Protein AF-A0A1D6FNX3-F1 (afdb_monomer)

InterPro domains:
  IPR011074 CRAL/TRIO, N-terminal domain [PF03765] (58-119)
  IPR036273 CRAL/TRIO, N-terminal domain superfamily [SSF46938] (49-138)
  IPR044834 Patellin [PTHR45932] (31-156)

pLDDT: mean 76.5, std 18.4, range [40.22, 98.5]

Structure (mmCIF, N/CA/C/O backbone):
data_AF-A0A1D6FNX3-F1
#
_entry.id   AF-A0A1D6FNX3-F1
#
loop_
_atom_site.group_PDB
_atom_site.id
_atom_site.type_symbol
_atom_site.label_atom_id
_atom_site.label_alt_id
_atom_site.label_comp_id
_atom_site.label_asym_id
_atom_site.label_entity_id
_atom_site.label_seq_id
_atom_site.pdbx_PDB_ins_code
_atom_site.Cartn_x
_atom_site.Cartn_y
_atom_site.Cartn_z
_atom_site.occupancy
_atom_site.B_iso_or_equiv
_atom_site.auth_seq_id
_atom_site.auth_comp_id
_atom_site.auth_asym_id
_atom_site.auth_atom_id
_atom_site.pdbx_PDB_model_num
ATOM 1 N N . MET A 1 1 ? -17.585 -78.421 -0.480 1.00 45.69 1 MET A N 1
ATOM 2 C CA . MET A 1 1 ? -16.634 -77.346 -0.137 1.00 45.69 1 MET A CA 1
ATOM 3 C C . MET A 1 1 ? -15.297 -78.001 0.133 1.00 45.69 1 MET A C 1
ATOM 5 O O . MET A 1 1 ? -15.184 -78.703 1.127 1.00 45.69 1 MET A O 1
ATOM 9 N N . SER A 1 2 ? -14.341 -77.848 -0.777 1.00 42.66 2 SER A N 1
ATOM 10 C CA . SER A 1 2 ? -12.977 -78.356 -0.601 1.00 42.66 2 SER A CA 1
ATOM 11 C C . SER A 1 2 ? -12.041 -77.152 -0.554 1.00 42.66 2 SER A C 1
ATOM 13 O O . SER A 1 2 ? -12.103 -76.337 -1.476 1.00 42.66 2 SER A O 1
ATOM 15 N N . PRO A 1 3 ? -11.217 -76.987 0.491 1.00 49.12 3 PRO A N 1
ATOM 16 C CA . PRO A 1 3 ? -10.200 -75.948 0.512 1.00 49.12 3 PRO A CA 1
ATOM 17 C C . PRO A 1 3 ? -8.942 -76.446 -0.211 1.00 49.12 3 PRO A C 1
ATOM 19 O O . PRO A 1 3 ? -8.358 -77.460 0.169 1.00 49.12 3 PRO A O 1
ATOM 22 N N . THR A 1 4 ? -8.520 -75.725 -1.249 1.00 42.97 4 THR A N 1
ATOM 23 C CA . THR A 1 4 ? -7.205 -75.900 -1.877 1.00 42.97 4 THR A CA 1
ATOM 24 C C . THR A 1 4 ? -6.263 -74.803 -1.392 1.00 42.97 4 THR A C 1
ATOM 26 O O . THR A 1 4 ? -6.530 -73.612 -1.530 1.00 42.97 4 THR A O 1
ATOM 29 N N . THR A 1 5 ? -5.168 -75.274 -0.804 1.00 43.53 5 THR A N 1
ATOM 30 C CA . THR A 1 5 ? -3.968 -74.590 -0.318 1.00 43.53 5 THR A CA 1
ATOM 31 C C . THR A 1 5 ? -3.211 -73.819 -1.406 1.00 43.53 5 THR A C 1
ATOM 33 O O . THR A 1 5 ? -2.936 -74.378 -2.464 1.00 43.53 5 THR A O 1
ATOM 36 N N . THR A 1 6 ? -2.751 -72.604 -1.077 1.00 54.47 6 THR A N 1
ATOM 37 C CA . THR A 1 6 ? -1.677 -71.867 -1.780 1.00 54.47 6 THR A CA 1
ATOM 38 C C . THR A 1 6 ? -0.693 -71.302 -0.730 1.00 54.47 6 THR A C 1
ATOM 40 O O . THR A 1 6 ? -1.159 -70.828 0.309 1.00 54.47 6 THR A O 1
ATOM 43 N N . PRO A 1 7 ? 0.642 -71.386 -0.934 1.00 65.25 7 PRO A N 1
ATOM 44 C CA . PRO A 1 7 ? 1.666 -71.133 0.092 1.00 65.25 7 PRO A CA 1
ATOM 45 C C . PRO A 1 7 ? 2.036 -69.638 0.254 1.00 65.25 7 PRO A C 1
ATOM 47 O O . PRO A 1 7 ? 1.671 -68.823 -0.595 1.00 65.25 7 PRO A O 1
ATOM 50 N N . PRO A 1 8 ? 2.758 -69.258 1.333 1.00 59.12 8 PRO A N 1
ATOM 51 C CA . PRO A 1 8 ? 3.058 -67.860 1.655 1.00 59.12 8 PRO A CA 1
ATOM 52 C C . PRO A 1 8 ? 4.169 -67.269 0.764 1.00 59.12 8 PRO A C 1
ATOM 54 O O . PRO A 1 8 ? 5.141 -67.966 0.465 1.00 59.12 8 PRO A O 1
ATOM 57 N N . PRO A 1 9 ? 4.105 -65.977 0.389 1.00 59.12 9 PRO A N 1
ATOM 58 C CA . PRO A 1 9 ? 5.260 -65.272 -0.153 1.00 59.12 9 PRO A CA 1
ATOM 59 C C . PRO A 1 9 ? 6.287 -64.941 0.949 1.00 59.12 9 PRO A C 1
ATOM 61 O O . PRO A 1 9 ? 5.940 -64.598 2.079 1.00 59.12 9 PRO A O 1
ATOM 64 N N . ALA A 1 10 ? 7.560 -65.088 0.580 1.00 58.00 10 ALA A N 1
ATOM 65 C CA . ALA A 1 10 ? 8.775 -64.973 1.388 1.00 58.00 10 ALA A CA 1
ATOM 66 C C . ALA A 1 10 ? 9.053 -63.529 1.909 1.00 58.00 10 ALA A C 1
ATOM 68 O O . ALA A 1 10 ? 8.340 -62.594 1.543 1.00 58.00 10 ALA A O 1
ATOM 69 N N . PRO A 1 11 ? 10.055 -63.325 2.792 1.00 50.66 11 PRO A N 1
ATOM 70 C CA . PRO A 1 11 ? 10.091 -62.225 3.753 1.00 50.66 11 PRO A CA 1
ATOM 71 C C . PRO A 1 11 ? 10.425 -60.864 3.128 1.00 50.66 11 PRO A C 1
ATOM 73 O O . PRO A 1 11 ? 11.270 -60.743 2.242 1.00 50.66 11 PRO A O 1
ATOM 76 N N . VAL A 1 12 ? 9.788 -59.824 3.669 1.00 51.34 12 VAL A N 1
ATOM 77 C CA . VAL A 1 12 ? 10.056 -58.411 3.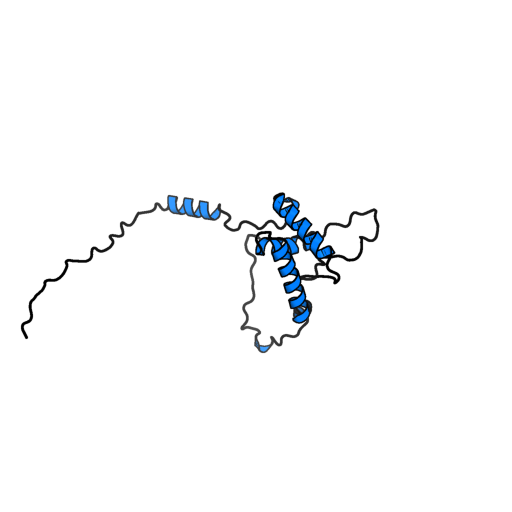384 1.00 51.34 12 VAL A CA 1
ATOM 78 C C . VAL A 1 12 ? 11.496 -58.078 3.782 1.00 51.34 12 VAL A C 1
ATOM 80 O O . VAL A 1 12 ? 11.867 -58.171 4.953 1.00 51.34 12 VAL A O 1
ATOM 83 N N . ALA A 1 13 ? 12.314 -57.679 2.809 1.00 49.19 13 ALA A N 1
ATOM 84 C CA . ALA A 1 13 ? 13.645 -57.145 3.056 1.00 49.19 13 ALA A CA 1
ATOM 85 C C . ALA A 1 13 ? 13.538 -55.814 3.822 1.00 49.19 13 ALA A C 1
ATOM 87 O O . A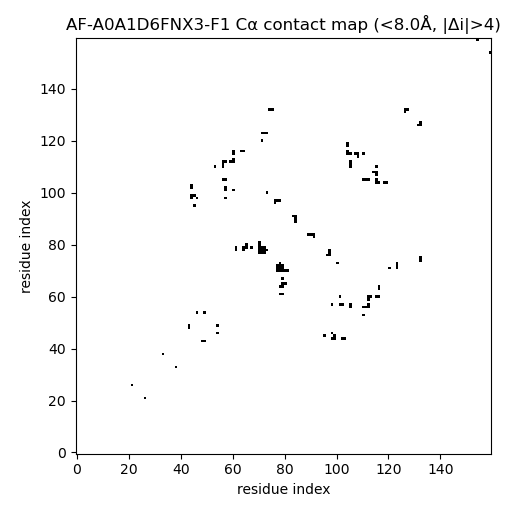LA A 1 13 ? 12.969 -54.841 3.330 1.00 49.19 13 ALA A O 1
ATOM 88 N N . ALA A 1 14 ? 14.090 -55.777 5.035 1.00 46.38 14 ALA A N 1
ATOM 89 C CA . ALA A 1 14 ? 14.255 -54.554 5.809 1.00 46.38 14 ALA A CA 1
ATOM 90 C C . ALA A 1 14 ? 15.201 -53.577 5.078 1.00 46.38 14 ALA A C 1
ATOM 92 O O . ALA A 1 14 ? 16.225 -54.015 4.542 1.00 46.38 14 ALA A O 1
ATOM 93 N N . PRO A 1 15 ? 14.935 -52.257 5.077 1.00 44.00 15 PRO A N 1
ATOM 94 C CA . PRO A 1 15 ? 15.902 -51.287 4.590 1.00 44.00 15 PRO A CA 1
ATOM 95 C C . PRO A 1 15 ? 17.096 -51.268 5.549 1.00 44.00 15 PRO A C 1
ATOM 97 O O . PRO A 1 15 ? 17.021 -50.770 6.671 1.00 44.00 15 PRO A O 1
ATOM 100 N N . THR A 1 16 ? 18.223 -51.825 5.111 1.00 40.22 16 THR A N 1
ATOM 101 C CA . THR A 1 16 ? 19.497 -51.694 5.815 1.00 40.22 16 THR A CA 1
ATOM 102 C C . THR A 1 16 ? 19.922 -50.227 5.772 1.00 40.22 16 THR A C 1
ATOM 104 O O . THR A 1 16 ? 20.456 -49.761 4.762 1.00 40.22 16 THR A O 1
ATOM 107 N N . SER A 1 17 ? 19.702 -49.478 6.853 1.00 51.91 17 SER A N 1
ATOM 108 C CA . SER A 1 17 ? 20.297 -48.153 7.008 1.00 51.91 17 SER A CA 1
ATOM 109 C C . SER A 1 17 ? 21.805 -48.323 7.208 1.00 51.91 17 SER A C 1
ATOM 111 O O . SER A 1 17 ? 22.287 -48.524 8.324 1.00 51.91 17 SER A O 1
ATOM 113 N N . LYS A 1 18 ? 22.580 -48.269 6.121 1.00 41.75 18 LYS A N 1
ATOM 114 C CA . LYS A 1 18 ? 24.030 -48.083 6.216 1.00 41.75 18 LYS A CA 1
ATOM 115 C C . LYS A 1 18 ? 24.268 -46.682 6.777 1.00 41.75 18 LYS A C 1
ATOM 117 O O . LYS A 1 18 ? 24.181 -45.693 6.056 1.00 41.75 18 LYS A O 1
ATOM 122 N N . GLY A 1 19 ? 24.520 -46.608 8.082 1.00 47.22 19 GLY A N 1
ATOM 123 C CA . GLY A 1 19 ? 24.892 -45.380 8.774 1.00 47.22 19 GLY A CA 1
ATOM 124 C C . GLY A 1 19 ? 26.192 -44.826 8.201 1.00 47.22 19 GLY A C 1
ATOM 125 O O . GLY A 1 19 ? 27.281 -45.290 8.536 1.00 47.22 19 GLY A O 1
ATOM 126 N N . ALA A 1 20 ? 26.079 -43.835 7.318 1.00 56.25 20 ALA A N 1
ATOM 127 C CA . ALA A 1 20 ? 27.210 -43.043 6.872 1.00 56.25 20 ALA A CA 1
ATOM 128 C C . ALA A 1 20 ? 27.725 -42.232 8.069 1.00 56.25 20 ALA A C 1
ATOM 130 O O . ALA A 1 20 ? 27.058 -41.309 8.541 1.00 56.25 20 ALA A O 1
ATOM 131 N N . LYS A 1 21 ? 28.911 -42.587 8.577 1.00 56.62 21 LYS A N 1
ATOM 132 C CA . LYS A 1 21 ? 29.632 -41.819 9.599 1.00 56.62 21 LYS A CA 1
ATOM 133 C C . LYS A 1 21 ? 30.117 -40.510 8.969 1.00 56.62 21 LYS A C 1
ATOM 135 O O . LYS A 1 21 ? 31.258 -40.405 8.531 1.00 56.62 21 LYS A O 1
ATOM 140 N N . ARG A 1 22 ? 29.220 -39.531 8.853 1.00 64.19 22 ARG A N 1
ATOM 141 C CA . ARG A 1 22 ? 29.553 -38.164 8.441 1.00 64.19 22 ARG A CA 1
ATOM 142 C C . ARG A 1 22 ? 30.564 -37.591 9.440 1.00 64.19 22 ARG A C 1
ATOM 144 O O . ARG A 1 22 ? 30.305 -37.575 10.640 1.00 64.19 22 ARG A O 1
ATOM 151 N N . SER A 1 23 ? 31.742 -37.207 8.948 1.00 74.81 23 SER A N 1
ATOM 152 C CA . SER A 1 23 ? 32.816 -36.643 9.774 1.00 74.81 23 SER A CA 1
ATOM 153 C C . SER A 1 23 ? 32.324 -35.370 10.458 1.00 74.81 23 SER A C 1
ATOM 155 O O . SER A 1 23 ? 31.705 -34.524 9.811 1.00 74.81 23 SER A O 1
ATOM 157 N N . LEU A 1 24 ? 32.621 -35.210 11.749 1.00 70.69 24 LEU A N 1
ATOM 158 C CA . LEU A 1 24 ? 32.267 -34.008 12.511 1.00 70.69 24 LEU A CA 1
ATOM 159 C C . LEU A 1 24 ? 32.798 -32.737 11.832 1.00 70.69 24 LEU A C 1
ATOM 161 O O . LEU A 1 24 ? 32.099 -31.733 11.795 1.00 70.69 24 LEU A O 1
ATOM 165 N N . MET A 1 25 ? 33.980 -32.799 11.208 1.00 69.00 25 MET A N 1
ATOM 166 C CA . MET A 1 25 ? 34.540 -31.683 10.436 1.00 69.00 25 MET A CA 1
ATOM 167 C C . MET A 1 25 ? 33.727 -31.368 9.175 1.00 69.00 25 MET A C 1
ATOM 169 O O . MET A 1 25 ? 33.550 -30.199 8.853 1.00 69.00 25 MET A O 1
ATOM 173 N N . SER A 1 26 ? 33.178 -32.384 8.502 1.00 71.44 26 SER A N 1
ATOM 174 C CA . SER A 1 26 ? 32.266 -32.188 7.365 1.00 71.44 26 SER A CA 1
ATOM 175 C C . SER A 1 26 ? 30.965 -31.545 7.827 1.00 71.44 26 SER A C 1
ATOM 177 O O . SER A 1 26 ? 30.523 -30.574 7.232 1.00 71.44 26 SER A O 1
ATOM 179 N N . SER A 1 27 ? 30.397 -32.021 8.939 1.00 70.81 27 SER A N 1
ATOM 180 C CA . SER A 1 27 ? 29.187 -31.429 9.515 1.00 70.81 27 SER A CA 1
ATOM 181 C C . SER A 1 27 ? 29.416 -29.992 9.989 1.00 70.81 27 SER A C 1
ATOM 183 O O . SER A 1 27 ? 28.508 -29.174 9.895 1.00 70.81 27 SER A O 1
ATOM 185 N N . LEU A 1 28 ? 30.615 -29.672 10.488 1.00 73.62 28 LEU A N 1
ATOM 186 C CA . LEU A 1 28 ? 31.003 -28.315 10.874 1.00 73.62 28 LEU A CA 1
ATOM 187 C C . LEU A 1 28 ? 31.230 -27.419 9.658 1.00 73.62 28 LEU A C 1
ATOM 189 O O . LEU A 1 28 ? 30.823 -26.265 9.692 1.00 73.62 28 LEU A O 1
ATOM 193 N N . MET A 1 29 ? 31.838 -27.914 8.580 1.00 75.12 29 MET A N 1
ATOM 194 C CA . MET A 1 29 ? 31.983 -27.156 7.334 1.00 75.12 29 MET A CA 1
ATOM 195 C C . MET A 1 29 ? 30.631 -26.913 6.659 1.00 75.12 29 MET A C 1
ATOM 197 O O . MET A 1 29 ? 30.392 -25.787 6.237 1.00 75.12 29 MET A O 1
ATOM 201 N N . ASP A 1 30 ? 29.729 -27.897 6.650 1.00 72.44 30 ASP A N 1
ATOM 202 C CA . ASP A 1 30 ? 28.356 -27.752 6.148 1.00 72.44 30 ASP A CA 1
ATOM 203 C C . ASP A 1 30 ? 27.531 -26.798 7.017 1.00 72.44 30 ASP A C 1
ATOM 205 O O . ASP A 1 30 ? 26.827 -25.937 6.496 1.00 72.44 30 ASP A O 1
ATOM 209 N N . ALA A 1 31 ? 27.660 -26.879 8.346 1.00 65.56 31 ALA A N 1
ATOM 210 C CA . ALA A 1 31 ? 27.043 -25.914 9.249 1.00 65.56 31 ALA A CA 1
ATOM 211 C C . ALA A 1 31 ? 27.625 -24.510 9.028 1.00 65.56 31 ALA A C 1
ATOM 213 O O . ALA A 1 31 ? 26.880 -23.552 8.889 1.00 65.56 31 ALA A O 1
ATOM 214 N N . THR A 1 32 ? 28.945 -24.371 8.895 1.00 62.62 32 THR A N 1
ATOM 215 C CA . THR A 1 32 ? 29.590 -23.078 8.613 1.00 62.62 32 THR A CA 1
ATOM 216 C C . THR A 1 32 ? 29.189 -22.547 7.232 1.00 62.62 32 THR A C 1
ATOM 218 O O . THR A 1 32 ? 29.047 -21.340 7.062 1.00 62.62 32 THR A O 1
ATOM 221 N N . ALA A 1 33 ? 28.964 -23.417 6.245 1.00 58.00 33 ALA A N 1
ATOM 222 C CA . ALA A 1 33 ? 28.438 -23.053 4.934 1.00 58.00 33 ALA A CA 1
ATOM 223 C C . ALA A 1 33 ? 26.967 -22.623 5.010 1.00 58.00 33 ALA A C 1
ATOM 225 O O . ALA A 1 33 ? 26.611 -21.653 4.354 1.00 58.00 33 ALA A O 1
ATOM 226 N N . LEU A 1 34 ? 26.148 -23.256 5.856 1.00 58.62 34 LEU A N 1
ATOM 227 C CA . LEU A 1 34 ? 24.771 -22.836 6.140 1.00 58.62 34 LEU A CA 1
ATOM 228 C C . LEU A 1 34 ? 24.693 -21.529 6.940 1.00 58.62 34 LEU A C 1
ATOM 230 O O . LEU A 1 34 ? 23.778 -20.747 6.724 1.00 58.62 34 LEU A O 1
ATOM 234 N N . LEU A 1 35 ? 25.652 -21.259 7.830 1.00 59.88 35 LEU A N 1
ATOM 235 C CA . LEU A 1 35 ? 25.775 -19.967 8.514 1.00 59.88 35 LEU A CA 1
ATOM 236 C C . LEU A 1 35 ? 26.313 -18.865 7.581 1.00 59.88 35 LEU A C 1
ATOM 238 O O . LEU A 1 35 ? 25.941 -17.705 7.736 1.00 59.88 35 LEU A O 1
ATOM 242 N N . ARG A 1 36 ? 27.175 -19.208 6.609 1.00 55.22 36 ARG A N 1
ATOM 243 C CA . ARG A 1 36 ? 27.649 -18.282 5.558 1.00 55.22 36 ARG A CA 1
ATOM 244 C C . ARG A 1 36 ? 26.646 -18.087 4.434 1.00 55.22 36 ARG A C 1
ATOM 246 O O . ARG A 1 36 ? 26.663 -17.039 3.794 1.00 55.22 36 ARG A O 1
ATOM 253 N N . SER A 1 37 ? 25.775 -19.059 4.181 1.00 45.53 37 SER A N 1
ATOM 254 C CA . SER A 1 37 ? 24.559 -18.802 3.436 1.00 45.53 37 SER A CA 1
ATOM 255 C C . SER A 1 37 ? 23.686 -17.991 4.372 1.00 45.53 37 SER A C 1
ATOM 257 O O . SER A 1 37 ? 22.994 -18.539 5.224 1.00 45.53 37 SER A O 1
ATOM 259 N N . SER A 1 38 ? 23.743 -16.668 4.264 1.00 46.62 38 SER A N 1
ATOM 260 C CA . SER A 1 38 ? 22.704 -15.820 4.820 1.00 46.62 38 SER A CA 1
ATOM 261 C C . SER A 1 38 ? 21.393 -16.227 4.134 1.00 46.62 38 SER A C 1
ATOM 263 O O . SER A 1 38 ? 20.966 -15.653 3.137 1.00 46.62 38 SER A O 1
ATOM 265 N N . SER A 1 39 ? 20.749 -17.277 4.649 1.00 43.34 39 SER A N 1
ATOM 266 C CA . SER A 1 39 ? 19.398 -17.685 4.270 1.00 43.34 39 SER A CA 1
ATOM 267 C C . SER A 1 39 ? 18.375 -16.649 4.742 1.00 43.34 39 SER A C 1
ATOM 269 O O . SER A 1 39 ? 17.178 -16.809 4.542 1.00 43.34 39 SER A O 1
ATOM 271 N N . PHE A 1 40 ? 18.848 -15.567 5.351 1.00 44.97 40 PHE A N 1
ATOM 272 C CA . PHE A 1 40 ? 18.238 -14.268 5.233 1.00 44.97 40 PHE A CA 1
ATOM 273 C C . PHE A 1 40 ? 18.891 -13.563 4.040 1.00 44.97 40 PHE A C 1
ATOM 275 O O . PHE A 1 40 ? 19.948 -12.946 4.177 1.00 44.97 40 PHE A O 1
ATOM 282 N N . LYS A 1 41 ? 18.288 -13.684 2.850 1.00 52.50 41 LYS A N 1
ATOM 283 C CA . LYS A 1 41 ? 18.475 -12.647 1.833 1.00 52.50 41 LYS A CA 1
ATOM 284 C C . LYS A 1 41 ? 17.923 -11.393 2.482 1.00 52.50 41 LYS A C 1
ATOM 286 O O . LYS A 1 41 ? 16.712 -11.263 2.620 1.00 52.50 41 LYS A O 1
ATOM 291 N N . GLU A 1 42 ? 18.814 -10.571 3.022 1.00 54.78 42 GLU A N 1
ATOM 292 C CA . GLU A 1 42 ? 18.419 -9.303 3.595 1.00 54.78 42 GLU A CA 1
ATOM 293 C C . GLU A 1 42 ? 17.805 -8.499 2.467 1.00 54.78 42 GLU A C 1
ATOM 295 O O . GLU A 1 42 ? 18.472 -8.071 1.527 1.00 54.78 42 GLU A O 1
ATOM 300 N N . ASP A 1 43 ? 16.486 -8.420 2.526 1.00 58.75 43 ASP A N 1
ATOM 301 C CA . ASP A 1 43 ? 15.660 -7.663 1.623 1.00 58.75 43 ASP A CA 1
ATOM 302 C C . ASP A 1 43 ? 16.101 -6.200 1.743 1.00 58.75 43 ASP A C 1
ATOM 304 O O . ASP A 1 43 ? 15.626 -5.457 2.597 1.00 58.75 43 ASP A O 1
ATOM 308 N N . SER A 1 44 ? 17.045 -5.774 0.901 1.00 66.31 44 SER A N 1
ATOM 309 C CA . SER A 1 44 ? 17.556 -4.405 0.913 1.00 66.31 44 SER A CA 1
ATOM 310 C C . SER A 1 44 ? 16.438 -3.458 0.503 1.00 66.31 44 SER A C 1
ATOM 312 O O . SER A 1 44 ? 16.043 -3.420 -0.658 1.00 66.31 44 SER A O 1
ATOM 314 N N . TYR A 1 45 ? 15.860 -2.731 1.452 1.00 76.00 45 TYR A N 1
ATOM 315 C CA . TYR A 1 45 ? 14.849 -1.709 1.164 1.00 76.00 45 TYR A CA 1
ATOM 316 C C . TYR A 1 45 ? 15.479 -0.384 0.701 1.00 76.00 45 TYR A C 1
ATOM 318 O O . TYR A 1 45 ? 14.803 0.637 0.644 1.00 76.00 45 TYR A O 1
ATOM 326 N N . VAL A 1 46 ? 16.773 -0.398 0.371 1.00 80.75 46 VAL A N 1
ATOM 327 C CA . VAL A 1 46 ? 17.509 0.756 -0.140 1.00 80.75 46 VAL A CA 1
ATOM 328 C C . VAL A 1 46 ? 17.377 0.770 -1.656 1.00 80.75 46 VAL A C 1
ATOM 330 O O . VAL A 1 46 ? 17.938 -0.093 -2.330 1.00 80.75 46 VAL A O 1
ATOM 333 N N . ALA A 1 47 ? 16.669 1.765 -2.197 1.00 77.31 47 ALA A N 1
ATOM 334 C CA . ALA A 1 47 ? 16.413 1.869 -3.634 1.00 77.31 47 ALA A CA 1
ATOM 335 C C . ALA A 1 47 ? 17.706 1.796 -4.471 1.00 77.31 47 ALA A C 1
ATOM 337 O O . ALA A 1 47 ? 17.754 1.089 -5.473 1.00 77.31 47 ALA A O 1
ATOM 338 N N . ALA A 1 48 ? 18.790 2.434 -4.014 1.00 78.81 48 ALA A N 1
ATOM 339 C CA . ALA A 1 48 ? 20.083 2.443 -4.706 1.00 78.81 48 ALA A CA 1
ATOM 340 C C . ALA A 1 48 ? 20.744 1.056 -4.862 1.00 78.81 48 ALA A C 1
ATOM 342 O O . ALA A 1 48 ? 21.626 0.892 -5.699 1.00 78.81 48 ALA A O 1
ATOM 343 N N . ALA A 1 49 ? 20.333 0.064 -4.068 1.00 83.06 49 ALA A N 1
ATOM 344 C CA . ALA A 1 49 ? 20.860 -1.299 -4.119 1.00 83.06 49 ALA A CA 1
ATOM 345 C C . ALA A 1 49 ? 19.994 -2.255 -4.963 1.00 83.06 49 ALA A C 1
ATOM 347 O O . ALA A 1 49 ? 20.308 -3.443 -5.052 1.00 83.06 49 ALA A O 1
ATOM 348 N N . LEU A 1 50 ? 18.895 -1.767 -5.551 1.00 85.50 50 LEU A N 1
ATOM 349 C CA . LEU A 1 50 ? 17.967 -2.583 -6.331 1.00 85.50 50 LEU A CA 1
ATOM 350 C C . LEU A 1 50 ? 18.436 -2.741 -7.788 1.00 85.50 50 LEU A C 1
ATOM 352 O O . LEU A 1 50 ? 18.985 -1.802 -8.372 1.00 85.50 50 LEU A O 1
ATOM 356 N N . PRO A 1 51 ? 18.183 -3.895 -8.431 1.00 90.38 51 PRO A N 1
ATOM 357 C CA . PRO A 1 51 ? 18.412 -4.052 -9.861 1.00 90.38 51 PRO A CA 1
ATOM 358 C C . PRO A 1 51 ? 17.497 -3.122 -10.673 1.00 90.38 51 PRO A C 1
ATOM 360 O O . PRO A 1 51 ? 16.406 -2.742 -10.243 1.00 90.38 51 PRO A O 1
ATOM 363 N N . ALA A 1 52 ? 17.910 -2.795 -11.900 1.00 92.88 52 ALA A N 1
ATOM 364 C CA . ALA A 1 52 ? 17.207 -1.833 -12.755 1.00 92.88 52 ALA A CA 1
ATOM 365 C C . ALA A 1 52 ? 15.721 -2.176 -12.996 1.00 92.88 52 ALA A C 1
ATOM 367 O O . ALA A 1 52 ? 14.884 -1.278 -13.095 1.00 92.88 52 ALA A O 1
ATOM 368 N N . SER A 1 53 ? 15.374 -3.465 -13.063 1.00 94.19 53 SER A N 1
ATOM 369 C CA . SER A 1 53 ? 13.986 -3.923 -13.197 1.00 94.19 53 SER A CA 1
ATOM 370 C C . SER A 1 53 ? 13.126 -3.582 -11.979 1.00 94.19 53 SER A C 1
ATOM 372 O O . SER A 1 53 ? 11.974 -3.187 -12.132 1.00 94.19 53 SER A O 1
ATOM 374 N N . GLU A 1 54 ? 13.683 -3.703 -10.775 1.00 94.00 54 GLU A N 1
ATOM 375 C CA . GLU A 1 54 ? 12.983 -3.423 -9.519 1.00 94.00 54 GLU A CA 1
ATOM 376 C C . GLU A 1 54 ? 12.843 -1.916 -9.290 1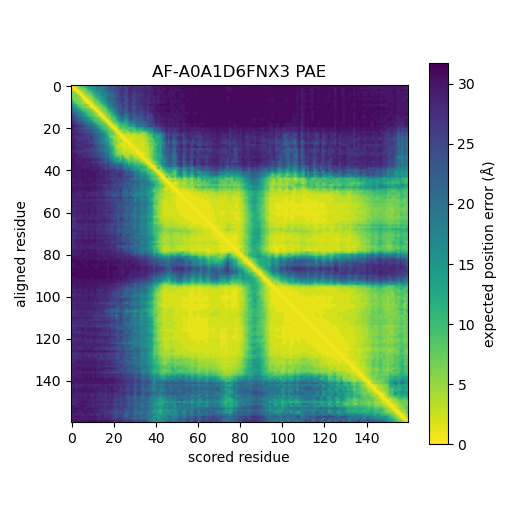.00 94.00 54 GLU A C 1
ATOM 378 O O . GLU A 1 54 ? 11.773 -1.453 -8.897 1.00 94.00 54 GLU A O 1
ATOM 383 N N . LEU A 1 55 ? 13.873 -1.136 -9.640 1.00 93.56 55 LEU A N 1
ATOM 384 C CA . LEU A 1 55 ? 13.797 0.329 -9.677 1.00 93.56 55 LEU A CA 1
ATOM 385 C C . LEU A 1 55 ? 12.683 0.819 -10.604 1.00 93.56 55 LEU A C 1
ATOM 387 O O . LEU A 1 55 ? 11.912 1.709 -10.241 1.00 93.56 55 LEU A O 1
ATOM 391 N N . ARG A 1 56 ? 12.563 0.210 -11.789 1.00 95.81 56 ARG A N 1
ATOM 392 C CA . ARG A 1 56 ? 11.482 0.524 -12.725 1.00 95.81 56 ARG A CA 1
ATOM 393 C C . ARG A 1 56 ? 10.114 0.177 -12.143 1.00 95.81 56 ARG A C 1
ATOM 395 O O . ARG A 1 56 ? 9.210 0.999 -12.213 1.00 95.81 56 ARG A O 1
ATOM 402 N N . ALA A 1 57 ? 9.973 -0.9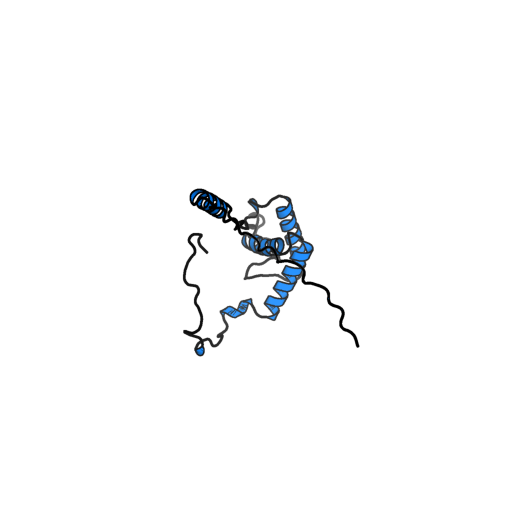92 -11.520 1.00 96.88 57 ALA A N 1
ATOM 403 C CA . ALA A 1 57 ? 8.724 -1.392 -10.876 1.00 96.88 57 ALA A CA 1
ATOM 404 C C . ALA A 1 57 ? 8.315 -0.435 -9.739 1.00 96.88 57 ALA A C 1
ATOM 406 O O . ALA A 1 57 ? 7.134 -0.117 -9.596 1.00 96.88 57 ALA A O 1
ATOM 407 N N . LEU A 1 58 ? 9.283 0.064 -8.961 1.00 95.44 58 LEU A N 1
ATOM 408 C CA . LEU A 1 58 ? 9.054 1.086 -7.939 1.00 95.44 58 LEU A CA 1
ATOM 409 C C . LEU A 1 58 ? 8.570 2.407 -8.551 1.00 95.44 58 LEU A C 1
ATOM 411 O O . LEU A 1 58 ? 7.577 2.963 -8.080 1.00 95.44 58 LEU A O 1
ATOM 415 N N . ALA A 1 59 ? 9.221 2.888 -9.612 1.00 94.81 59 ALA A N 1
ATOM 416 C CA . ALA A 1 59 ? 8.804 4.100 -10.318 1.00 94.81 59 ALA A CA 1
ATOM 417 C C . ALA A 1 59 ? 7.393 3.965 -10.921 1.00 94.81 59 ALA A C 1
ATOM 419 O O . ALA A 1 59 ? 6.557 4.853 -10.742 1.00 94.81 59 ALA A O 1
ATOM 420 N N . ASP A 1 60 ? 7.094 2.832 -11.561 1.00 97.31 60 ASP A N 1
ATOM 421 C CA . ASP A 1 60 ? 5.782 2.554 -12.151 1.00 97.31 60 ASP A CA 1
ATOM 422 C C . ASP A 1 60 ? 4.680 2.479 -11.077 1.00 97.31 60 ASP A C 1
ATOM 424 O O . ASP A 1 60 ? 3.558 2.940 -11.299 1.00 97.31 60 ASP A O 1
ATOM 428 N N . LEU A 1 61 ? 4.982 1.929 -9.893 1.00 96.94 61 LEU A N 1
ATOM 429 C CA . LEU A 1 61 ? 4.045 1.897 -8.767 1.00 96.94 61 LEU A CA 1
ATOM 430 C C . LEU A 1 61 ? 3.781 3.299 -8.202 1.00 96.94 61 LEU A C 1
ATOM 432 O O . LEU A 1 61 ? 2.623 3.644 -7.966 1.00 96.94 61 LEU A O 1
ATOM 436 N N . LYS A 1 62 ? 4.824 4.122 -8.028 1.00 94.94 62 LYS A N 1
ATOM 437 C CA . LYS A 1 62 ? 4.680 5.529 -7.611 1.00 94.94 62 LYS A CA 1
ATOM 438 C C . LYS A 1 62 ? 3.802 6.308 -8.586 1.00 94.94 62 LYS A C 1
ATOM 440 O O . LYS A 1 62 ? 2.903 7.027 -8.159 1.00 94.94 62 LYS A O 1
ATOM 445 N N . ALA A 1 63 ? 4.020 6.118 -9.888 1.00 94.50 63 ALA A N 1
ATOM 446 C CA . ALA A 1 63 ? 3.223 6.765 -10.923 1.00 94.50 63 ALA A CA 1
ATOM 447 C C . ALA A 1 63 ? 1.740 6.383 -10.828 1.00 94.50 63 ALA A C 1
ATOM 449 O O . ALA A 1 63 ? 0.884 7.251 -10.960 1.00 94.50 63 ALA A O 1
ATOM 450 N N . LEU A 1 64 ? 1.416 5.115 -10.544 1.00 95.75 64 LEU A N 1
ATOM 451 C CA . LEU A 1 64 ? 0.023 4.711 -10.332 1.00 95.75 64 LEU A CA 1
ATOM 452 C C . LEU A 1 64 ? -0.601 5.376 -9.112 1.00 95.75 64 LEU A C 1
ATOM 454 O O . LEU A 1 64 ? -1.711 5.894 -9.203 1.00 95.75 64 LEU A O 1
ATOM 458 N N . LEU A 1 65 ? 0.108 5.390 -7.987 1.00 94.44 65 LEU A N 1
ATOM 459 C CA . LEU A 1 65 ? -0.407 5.976 -6.750 1.00 94.44 65 LEU A CA 1
ATOM 460 C C . LEU A 1 65 ? -0.598 7.490 -6.869 1.00 94.44 65 LEU A C 1
ATOM 462 O O . LEU A 1 65 ? -1.561 8.024 -6.327 1.00 94.44 65 LEU A O 1
ATOM 466 N N . ALA A 1 66 ? 0.249 8.168 -7.646 1.00 92.12 66 ALA A N 1
ATOM 467 C CA . ALA A 1 66 ? 0.092 9.587 -7.954 1.00 92.12 66 ALA A CA 1
ATOM 468 C C . ALA A 1 66 ? -1.201 9.902 -8.734 1.00 92.12 66 ALA A C 1
ATOM 470 O O . ALA A 1 66 ? -1.692 11.024 -8.661 1.00 92.12 66 ALA A O 1
ATOM 471 N N . THR A 1 67 ? -1.776 8.929 -9.455 1.00 92.38 67 THR A N 1
ATOM 472 C CA . THR A 1 67 ? -3.079 9.103 -10.127 1.00 92.38 67 THR A CA 1
ATOM 473 C C . THR A 1 67 ? -4.277 8.914 -9.199 1.00 92.38 67 THR A C 1
ATOM 475 O O . THR A 1 67 ? -5.398 9.251 -9.580 1.00 92.38 67 THR A O 1
ATOM 478 N N . HIS A 1 68 ? -4.072 8.373 -7.994 1.00 92.06 68 HIS A N 1
ATOM 479 C CA . HIS A 1 68 ? -5.160 8.136 -7.055 1.00 92.06 68 HIS A CA 1
ATOM 480 C C . HIS A 1 68 ? -5.671 9.468 -6.476 1.00 92.06 68 HIS A C 1
ATOM 482 O O . HIS A 1 68 ? -4.858 10.264 -5.999 1.00 92.06 68 HIS A O 1
ATOM 488 N N . PRO A 1 69 ? -6.993 9.733 -6.498 1.00 89.88 69 PRO A N 1
ATOM 489 C CA . PRO A 1 69 ? -7.542 11.037 -6.125 1.00 89.88 69 PRO A CA 1
ATOM 490 C C . PRO A 1 69 ? -7.445 11.328 -4.627 1.00 89.88 69 PRO A C 1
ATOM 492 O O . PRO A 1 69 ? -7.301 12.490 -4.249 1.00 89.88 69 PRO A O 1
ATOM 495 N N . ASP A 1 70 ? -7.524 10.301 -3.784 1.00 90.19 70 ASP A N 1
ATOM 496 C CA . ASP A 1 70 ? -7.493 10.452 -2.329 1.00 90.19 70 ASP A CA 1
ATOM 497 C C . ASP A 1 70 ? -6.080 10.255 -1.777 1.00 90.19 70 ASP A C 1
ATOM 499 O O . ASP A 1 70 ? -5.336 9.426 -2.317 1.00 90.19 70 ASP A O 1
ATOM 503 N N . PRO A 1 71 ? -5.697 10.986 -0.712 1.00 91.12 71 PRO A N 1
ATOM 504 C CA . PRO A 1 71 ? -4.419 10.783 -0.046 1.00 91.12 71 PRO A CA 1
ATOM 505 C C . PRO A 1 71 ? -4.360 9.390 0.589 1.00 91.12 71 PRO A C 1
ATOM 507 O O . PRO A 1 71 ? -5.267 8.967 1.301 1.00 91.12 71 PRO A O 1
ATOM 510 N N . ILE A 1 72 ? -3.259 8.691 0.347 1.00 93.44 72 ILE A N 1
ATOM 511 C CA . ILE A 1 72 ? -2.981 7.349 0.842 1.00 93.44 72 ILE A CA 1
ATOM 512 C C . ILE A 1 72 ? -1.804 7.450 1.804 1.00 93.44 72 ILE A C 1
ATOM 514 O O . ILE A 1 72 ? -0.728 7.929 1.442 1.00 93.44 72 ILE A O 1
ATOM 518 N N . SER A 1 73 ? -2.002 6.951 3.020 1.00 92.56 73 SER A N 1
ATOM 519 C CA . SER A 1 73 ? -0.957 6.819 4.030 1.00 92.56 73 SER A CA 1
ATOM 520 C C . SER A 1 73 ? -0.960 5.403 4.587 1.00 92.56 73 SER A C 1
ATOM 522 O O . SER A 1 73 ? -2.017 4.803 4.783 1.00 92.56 73 SER A O 1
ATOM 524 N N . ILE A 1 74 ? 0.226 4.848 4.823 1.00 94.31 74 ILE A N 1
ATOM 525 C CA . ILE A 1 74 ? 0.391 3.562 5.505 1.00 94.31 74 ILE A CA 1
ATOM 526 C C . ILE A 1 74 ? 1.413 3.762 6.619 1.00 94.31 74 ILE A C 1
ATOM 528 O O . ILE A 1 74 ? 2.532 4.201 6.364 1.00 94.31 74 ILE A O 1
ATOM 532 N N . TRP A 1 75 ? 1.024 3.441 7.857 1.00 91.81 75 TRP A N 1
ATOM 533 C CA . TRP A 1 75 ? 1.849 3.643 9.059 1.00 91.81 75 TRP A CA 1
ATOM 534 C C . TRP A 1 75 ? 2.348 5.091 9.225 1.00 91.81 75 TRP A C 1
ATOM 536 O O . TRP A 1 75 ? 3.490 5.320 9.617 1.00 91.81 75 TRP A O 1
ATOM 546 N N . GLY A 1 76 ? 1.509 6.071 8.874 1.00 88.88 76 GLY A N 1
ATOM 547 C CA . GLY A 1 76 ? 1.854 7.495 8.939 1.00 88.88 76 GLY A CA 1
ATOM 548 C C . GLY A 1 76 ? 2.770 7.995 7.815 1.00 88.88 76 GLY A C 1
ATOM 549 O O . GLY A 1 76 ? 3.155 9.161 7.836 1.00 88.88 76 GLY A O 1
ATOM 550 N N . VAL A 1 77 ? 3.115 7.152 6.835 1.00 92.31 77 VAL A N 1
ATOM 551 C CA . VAL A 1 77 ? 3.947 7.531 5.685 1.00 92.31 77 VAL A CA 1
ATOM 552 C C . VAL A 1 77 ? 3.059 7.840 4.470 1.00 92.31 77 VAL A C 1
ATOM 554 O O . VAL A 1 77 ? 2.356 6.935 4.004 1.00 92.31 77 VAL A O 1
ATOM 557 N N . PRO A 1 78 ? 3.085 9.074 3.927 1.00 92.81 78 PRO A N 1
ATOM 558 C CA . PRO A 1 78 ? 2.295 9.445 2.755 1.00 92.81 78 PRO A CA 1
ATOM 559 C C . PRO A 1 78 ? 2.860 8.813 1.475 1.00 92.81 78 PRO A C 1
ATOM 561 O O . PRO A 1 78 ? 4.049 8.923 1.189 1.00 92.81 78 PRO A O 1
ATOM 564 N N . LEU A 1 79 ? 2.002 8.172 0.675 1.00 93.19 79 LEU A N 1
ATOM 565 C CA . LEU A 1 79 ? 2.409 7.448 -0.540 1.00 93.19 79 LEU A CA 1
ATOM 566 C C . LEU A 1 79 ? 2.124 8.208 -1.849 1.00 93.19 79 LEU A C 1
ATOM 568 O O . LEU A 1 79 ? 2.716 7.886 -2.877 1.00 93.19 79 LEU A O 1
ATOM 572 N N . ASN A 1 80 ? 1.238 9.207 -1.830 1.00 90.38 80 ASN A N 1
ATOM 573 C CA . ASN A 1 80 ? 0.895 10.063 -2.975 1.00 90.38 80 ASN A CA 1
ATOM 574 C C . ASN A 1 80 ? 0.738 11.543 -2.550 1.00 90.38 80 ASN A C 1
ATOM 576 O O . ASN A 1 80 ? -0.375 12.072 -2.487 1.00 90.38 80 ASN A O 1
ATOM 580 N N . PRO A 1 81 ? 1.838 12.243 -2.219 1.00 76.31 81 PRO A N 1
ATOM 581 C CA . PRO A 1 81 ? 1.765 13.629 -1.761 1.00 76.31 81 PRO A CA 1
ATOM 582 C C . PRO A 1 81 ? 1.109 14.535 -2.820 1.00 76.31 81 PRO A C 1
ATOM 584 O O . PRO A 1 81 ? 1.544 14.591 -3.967 1.00 76.31 81 PRO A O 1
ATOM 587 N N . ARG A 1 82 ? 0.040 15.242 -2.425 1.00 67.00 82 ARG A N 1
ATOM 588 C CA . ARG A 1 82 ? -0.789 16.082 -3.316 1.00 67.00 82 ARG A CA 1
ATOM 589 C C . ARG A 1 82 ? -0.197 17.471 -3.578 1.00 67.00 82 ARG A C 1
ATOM 591 O O . ARG A 1 82 ? -0.601 18.136 -4.528 1.00 67.00 82 ARG A O 1
ATOM 598 N N . SER A 1 83 ? 0.740 17.907 -2.740 1.00 56.44 83 SER A N 1
ATOM 599 C CA . SER A 1 83 ? 1.396 19.206 -2.872 1.00 56.44 83 SER A CA 1
ATOM 600 C C . SER A 1 83 ? 2.805 19.026 -3.434 1.00 56.44 83 SER A C 1
ATOM 602 O O . SER A 1 83 ? 3.538 18.172 -2.928 1.00 56.44 83 SER A O 1
ATOM 604 N N . PRO A 1 84 ? 3.219 19.830 -4.432 1.00 55.53 84 PRO A N 1
ATOM 605 C CA . PRO A 1 84 ? 4.637 19.966 -4.740 1.00 55.53 84 PRO A CA 1
ATOM 606 C C . PRO A 1 84 ? 5.381 20.465 -3.489 1.00 55.53 84 PRO A C 1
ATOM 608 O O . PRO A 1 84 ? 4.754 21.106 -2.634 1.00 55.53 84 PRO A O 1
ATOM 611 N N . PRO A 1 85 ? 6.693 20.186 -3.353 1.00 54.12 85 PRO A N 1
ATOM 612 C CA . PRO A 1 85 ? 7.492 20.815 -2.308 1.00 54.12 85 PRO A CA 1
ATOM 613 C C . PRO A 1 85 ? 7.255 22.325 -2.360 1.00 54.12 85 PRO A C 1
ATOM 615 O O . PRO A 1 85 ? 7.323 22.949 -3.422 1.00 54.12 85 PRO A O 1
ATOM 618 N N . ALA A 1 86 ? 6.909 22.913 -1.219 1.00 50.44 86 ALA A N 1
ATOM 619 C CA . ALA A 1 86 ? 6.980 24.354 -1.086 1.00 50.44 86 ALA A CA 1
ATOM 620 C C . ALA A 1 86 ? 8.448 24.747 -1.341 1.00 50.44 86 ALA A C 1
ATOM 622 O O . ALA A 1 86 ? 9.315 24.294 -0.605 1.00 50.44 86 ALA A O 1
ATOM 623 N N . ALA A 1 87 ? 8.678 25.558 -2.379 1.00 47.22 87 ALA A N 1
ATOM 624 C CA . ALA A 1 87 ? 9.966 25.962 -2.965 1.00 47.22 87 ALA A CA 1
ATOM 625 C C . ALA A 1 87 ? 10.520 25.025 -4.060 1.00 47.22 87 ALA A C 1
ATOM 627 O O . ALA A 1 87 ? 10.880 23.876 -3.837 1.00 47.22 87 ALA A O 1
ATOM 628 N N . ALA A 1 88 ? 10.610 25.578 -5.273 1.00 50.22 88 ALA A N 1
ATOM 629 C CA . ALA A 1 88 ? 11.136 24.936 -6.478 1.00 50.22 88 ALA A CA 1
ATOM 630 C C . ALA A 1 88 ? 12.679 24.856 -6.519 1.00 50.22 88 ALA A C 1
ATOM 632 O O . ALA A 1 88 ? 13.226 24.341 -7.492 1.00 50.22 88 ALA A O 1
ATOM 633 N N . ASP A 1 89 ? 13.359 25.335 -5.473 1.00 51.16 89 ASP A N 1
ATOM 634 C CA . ASP A 1 89 ? 14.825 25.394 -5.389 1.00 51.16 89 ASP A CA 1
ATOM 635 C C . ASP A 1 89 ? 15.434 24.252 -4.553 1.00 51.16 89 ASP A C 1
ATOM 637 O O . ASP A 1 89 ? 16.639 24.020 -4.618 1.00 51.16 89 ASP A O 1
ATOM 641 N N . ASP A 1 90 ? 14.602 23.472 -3.856 1.00 50.41 90 ASP A N 1
ATOM 642 C CA . ASP A 1 90 ? 14.997 22.268 -3.130 1.00 50.41 90 ASP A CA 1
ATOM 643 C C . ASP A 1 90 ? 14.215 21.088 -3.711 1.00 50.41 90 ASP A C 1
ATOM 645 O O . ASP A 1 90 ? 13.021 20.920 -3.454 1.00 50.41 90 ASP A O 1
ATOM 649 N N . ALA A 1 91 ? 14.864 20.270 -4.545 1.00 53.12 91 ALA A N 1
ATOM 650 C CA . ALA A 1 91 ? 14.293 19.003 -4.991 1.00 53.12 91 ALA A CA 1
ATOM 651 C C . ALA A 1 91 ? 13.789 18.245 -3.754 1.00 53.12 91 ALA A C 1
ATOM 653 O O . ALA A 1 91 ? 14.605 17.858 -2.915 1.00 53.12 91 ALA A O 1
ATOM 654 N N . ALA A 1 92 ? 12.461 18.095 -3.621 1.00 51.12 92 ALA A N 1
ATOM 655 C CA . ALA A 1 92 ? 11.860 17.455 -2.455 1.00 51.12 92 ALA A CA 1
ATOM 656 C C . ALA A 1 92 ? 12.625 16.158 -2.181 1.00 51.12 92 ALA A C 1
ATOM 658 O O . ALA A 1 92 ? 12.768 15.356 -3.116 1.00 51.12 92 ALA A O 1
ATOM 659 N N . PRO A 1 93 ? 13.138 15.947 -0.959 1.00 55.09 93 PRO A N 1
ATOM 660 C CA . PRO A 1 93 ? 13.799 14.698 -0.645 1.00 55.09 93 PRO A CA 1
ATOM 661 C C . PRO A 1 93 ? 12.802 13.586 -0.957 1.00 55.09 93 PRO A C 1
ATOM 663 O O . PRO A 1 93 ? 11.679 13.588 -0.450 1.00 55.09 93 PRO A O 1
ATOM 666 N N . VAL A 1 94 ? 13.187 12.684 -1.864 1.00 62.09 94 VAL A N 1
ATOM 667 C CA . VAL A 1 94 ? 12.437 11.453 -2.105 1.00 62.09 94 VAL A CA 1
ATOM 668 C C . VAL A 1 94 ? 12.265 10.818 -0.735 1.00 62.09 94 VAL A C 1
ATOM 670 O O . VAL A 1 94 ? 13.264 10.516 -0.086 1.00 62.09 94 VAL A O 1
ATOM 673 N N . ASP A 1 95 ? 11.024 10.696 -0.260 1.00 77.12 95 ASP A N 1
ATOM 674 C CA . ASP A 1 95 ? 10.793 10.121 1.058 1.00 77.12 95 ASP A CA 1
ATOM 675 C C . ASP A 1 95 ? 11.178 8.640 1.004 1.00 77.12 95 ASP A C 1
ATOM 677 O O . ASP A 1 95 ? 10.414 7.785 0.552 1.00 77.12 95 ASP A O 1
ATOM 681 N N . GLU A 1 96 ? 12.397 8.339 1.448 1.00 86.56 96 GLU A N 1
ATOM 682 C CA . GLU A 1 96 ? 12.945 6.986 1.489 1.00 86.56 96 GLU A CA 1
ATOM 683 C C . GLU A 1 96 ? 12.037 6.049 2.298 1.00 86.56 96 GLU A C 1
ATOM 685 O O . GLU A 1 96 ? 11.994 4.845 2.043 1.00 86.56 96 GLU A O 1
ATOM 690 N N . ARG A 1 97 ? 11.247 6.586 3.241 1.00 89.75 97 ARG A N 1
ATOM 691 C CA . ARG A 1 97 ? 10.274 5.805 4.012 1.00 89.75 97 ARG A CA 1
ATOM 692 C C . ARG A 1 97 ? 9.137 5.312 3.128 1.00 89.75 97 ARG A C 1
ATOM 694 O O . ARG A 1 97 ? 8.727 4.159 3.273 1.00 89.75 97 ARG A O 1
ATOM 701 N N . ALA A 1 98 ? 8.647 6.147 2.211 1.00 92.12 98 ALA A N 1
ATOM 702 C CA . ALA A 1 98 ? 7.625 5.745 1.251 1.00 92.12 98 ALA A CA 1
ATOM 703 C C . ALA A 1 98 ? 8.166 4.623 0.359 1.00 92.12 98 ALA A C 1
ATOM 705 O O . ALA A 1 98 ? 7.491 3.614 0.162 1.00 92.12 98 ALA A O 1
ATOM 706 N N . ASP A 1 99 ? 9.423 4.724 -0.074 1.00 92.94 99 ASP A N 1
ATOM 707 C CA . ASP A 1 99 ? 10.076 3.694 -0.887 1.00 92.94 99 ASP A CA 1
ATOM 708 C C . ASP A 1 99 ? 10.166 2.363 -0.147 1.00 92.94 99 ASP A C 1
ATOM 710 O O . ASP A 1 99 ? 9.786 1.331 -0.699 1.00 92.94 99 ASP A O 1
ATOM 714 N N . VAL A 1 100 ? 10.566 2.377 1.127 1.00 93.56 100 VAL A N 1
ATOM 715 C CA . VAL A 1 100 ? 10.588 1.175 1.973 1.00 93.56 100 VAL A CA 1
ATOM 716 C C . VAL A 1 100 ? 9.202 0.531 2.045 1.00 93.56 100 VAL A C 1
ATOM 718 O O . VAL A 1 100 ? 9.086 -0.689 1.905 1.00 93.56 100 VAL A O 1
ATOM 721 N N . VAL A 1 101 ? 8.140 1.320 2.246 1.00 94.88 101 VAL A N 1
ATOM 722 C CA . VAL A 1 101 ? 6.764 0.802 2.284 1.00 94.88 101 VAL A CA 1
ATOM 723 C C . VAL A 1 101 ? 6.394 0.184 0.939 1.00 94.88 101 VAL A C 1
ATOM 725 O O . VAL A 1 101 ? 6.007 -0.982 0.896 1.00 94.88 101 VAL A O 1
ATOM 728 N N . LEU A 1 102 ? 6.563 0.910 -0.166 1.00 95.62 102 LEU A N 1
ATOM 729 C CA . LEU A 1 102 ? 6.220 0.431 -1.507 1.00 95.62 102 LEU A CA 1
ATOM 730 C C . LEU A 1 102 ? 6.998 -0.834 -1.890 1.00 95.62 102 LEU A C 1
ATOM 732 O O . LEU A 1 102 ? 6.425 -1.762 -2.466 1.00 95.62 102 LEU A O 1
ATOM 736 N N . LEU A 1 103 ? 8.271 -0.922 -1.508 1.00 95.38 103 LEU A N 1
ATOM 737 C CA . LEU A 1 103 ? 9.104 -2.099 -1.737 1.00 95.38 103 LEU A CA 1
ATOM 738 C C . LEU A 1 103 ? 8.610 -3.327 -0.970 1.00 95.38 103 LEU A C 1
ATOM 740 O O . LEU A 1 103 ? 8.678 -4.430 -1.511 1.00 95.38 103 LEU A O 1
ATOM 744 N N . LYS A 1 104 ? 8.042 -3.172 0.234 1.00 95.44 104 LYS A N 1
ATOM 745 C CA . LYS A 1 104 ? 7.378 -4.291 0.933 1.00 95.44 104 LYS A CA 1
ATOM 746 C C . LYS A 1 104 ? 6.209 -4.839 0.113 1.00 95.44 104 LYS A C 1
ATOM 748 O O . LYS A 1 104 ? 6.080 -6.055 -0.026 1.00 95.44 104 LYS A O 1
ATOM 753 N N . PHE A 1 105 ? 5.387 -3.962 -0.469 1.00 97.19 105 PHE A N 1
ATOM 754 C CA . PHE A 1 105 ? 4.259 -4.384 -1.307 1.00 97.19 105 PHE A CA 1
ATOM 755 C C . PHE A 1 105 ? 4.713 -5.031 -2.617 1.00 97.19 105 PHE A C 1
ATOM 757 O O . PHE A 1 105 ? 4.142 -6.043 -3.025 1.00 97.19 105 PHE A O 1
ATOM 764 N N . LEU A 1 106 ? 5.749 -4.480 -3.255 1.00 96.88 106 LEU A N 1
ATOM 765 C CA . LEU A 1 106 ? 6.329 -5.044 -4.472 1.00 96.88 106 LEU A CA 1
ATOM 766 C C . LEU A 1 106 ? 6.917 -6.428 -4.219 1.00 96.88 106 LEU A C 1
ATOM 768 O O . LEU A 1 106 ? 6.570 -7.361 -4.937 1.00 96.88 106 LEU A O 1
ATOM 772 N N . ARG A 1 107 ? 7.728 -6.601 -3.172 1.00 94.38 107 ARG A N 1
ATOM 773 C CA . ARG A 1 107 ? 8.316 -7.903 -2.824 1.00 94.38 107 ARG A CA 1
ATOM 774 C C . ARG A 1 107 ? 7.266 -8.957 -2.524 1.00 94.38 107 ARG A C 1
ATOM 776 O O . ARG A 1 107 ? 7.336 -10.058 -3.056 1.00 94.38 107 ARG A O 1
ATOM 783 N N . ALA A 1 108 ? 6.234 -8.598 -1.765 1.00 95.81 108 ALA A N 1
ATOM 784 C CA . ALA A 1 108 ? 5.119 -9.495 -1.480 1.00 95.81 108 ALA A CA 1
ATOM 785 C C . ALA A 1 108 ? 4.304 -9.890 -2.731 1.00 95.81 108 ALA A C 1
ATOM 787 O O . ALA A 1 108 ? 3.442 -10.768 -2.646 1.00 95.81 108 ALA A O 1
ATOM 788 N N . ARG A 1 109 ? 4.527 -9.244 -3.883 1.00 97.31 109 ARG A N 1
ATOM 789 C CA . ARG A 1 109 ? 3.887 -9.549 -5.171 1.00 97.31 109 ARG A CA 1
ATOM 790 C C . ARG A 1 109 ? 4.893 -9.822 -6.288 1.00 97.31 109 ARG A C 1
ATOM 792 O O . ARG A 1 109 ? 4.536 -9.688 -7.456 1.00 97.31 109 ARG A O 1
ATOM 799 N N . ASP A 1 110 ? 6.120 -10.214 -5.952 1.00 95.62 110 ASP A N 1
ATOM 800 C CA . ASP A 1 110 ? 7.167 -10.555 -6.927 1.00 95.62 110 ASP A CA 1
ATOM 801 C C . ASP A 1 110 ? 7.413 -9.426 -7.949 1.00 95.62 110 ASP A C 1
ATOM 803 O O . ASP A 1 110 ? 7.567 -9.659 -9.145 1.00 95.62 110 ASP A O 1
ATOM 807 N N . PHE A 1 111 ? 7.356 -8.174 -7.486 1.00 96.12 111 PHE A N 1
ATOM 808 C CA . PHE A 1 111 ? 7.459 -6.949 -8.288 1.00 96.12 111 PHE A CA 1
ATOM 809 C C . PHE A 1 111 ? 6.404 -6.798 -9.402 1.00 96.12 111 PHE A C 1
ATOM 811 O O . PHE A 1 111 ? 6.554 -5.975 -10.307 1.00 96.12 111 PHE A O 1
ATOM 818 N N . ARG A 1 112 ? 5.272 -7.510 -9.319 1.00 97.81 112 ARG A N 1
ATOM 819 C CA . ARG A 1 112 ? 4.107 -7.274 -10.186 1.00 97.81 112 ARG A CA 1
ATOM 820 C C . ARG A 1 112 ? 3.410 -5.977 -9.785 1.00 97.81 112 ARG A C 1
ATOM 822 O O . ARG A 1 112 ? 2.593 -5.945 -8.867 1.00 97.81 112 ARG A O 1
ATOM 829 N N . VAL A 1 113 ? 3.712 -4.904 -10.513 1.00 98.25 113 VAL A N 1
ATOM 830 C CA . VAL A 1 113 ? 3.264 -3.532 -10.210 1.00 98.25 113 VAL A CA 1
ATOM 831 C C . VAL A 1 113 ? 1.745 -3.423 -10.027 1.00 98.25 113 VAL A C 1
ATOM 833 O O . VAL A 1 113 ? 1.285 -2.796 -9.078 1.00 98.25 113 VAL A O 1
ATOM 836 N N . ARG A 1 114 ? 0.947 -4.042 -10.909 1.00 98.19 114 ARG A N 1
ATOM 837 C CA . ARG A 1 114 ? -0.527 -3.979 -10.833 1.00 98.19 114 ARG A CA 1
ATOM 838 C C . ARG A 1 114 ? -1.074 -4.675 -9.586 1.00 98.19 114 ARG A C 1
ATOM 840 O O . ARG A 1 114 ? -1.947 -4.129 -8.914 1.00 98.19 114 ARG A O 1
ATOM 847 N N . ASP A 1 115 ? -0.522 -5.838 -9.257 1.00 98.50 115 ASP A N 1
ATOM 848 C CA . ASP A 1 115 ? -0.931 -6.622 -8.091 1.00 98.50 115 ASP A CA 1
ATOM 849 C C . ASP A 1 115 ? -0.530 -5.922 -6.788 1.00 98.50 115 ASP A C 1
ATOM 851 O O . ASP A 1 115 ? -1.313 -5.887 -5.834 1.00 98.50 115 ASP A O 1
ATOM 855 N N . ALA A 1 116 ? 0.668 -5.326 -6.762 1.00 98.38 116 ALA A N 1
ATOM 856 C CA . ALA A 1 116 ? 1.154 -4.514 -5.652 1.00 98.38 116 ALA A CA 1
ATOM 857 C C . ALA A 1 116 ? 0.280 -3.270 -5.452 1.00 98.38 116 ALA A C 1
ATOM 859 O O . ALA A 1 116 ? -0.174 -3.030 -4.338 1.00 98.38 116 ALA A O 1
ATOM 860 N N . HIS A 1 117 ? -0.043 -2.541 -6.525 1.00 98.25 117 HIS A N 1
ATOM 861 C CA . HIS A 1 117 ? -0.942 -1.386 -6.480 1.00 98.25 117 HIS A CA 1
ATOM 862 C C . HIS A 1 117 ? -2.309 -1.752 -5.891 1.00 98.25 117 HIS A C 1
ATOM 864 O O . HIS A 1 117 ? -2.766 -1.132 -4.933 1.00 98.25 117 HIS A O 1
ATOM 870 N N . ALA A 1 118 ? -2.932 -2.821 -6.392 1.00 98.31 118 ALA A N 1
ATOM 871 C CA . ALA A 1 118 ? -4.211 -3.283 -5.866 1.00 98.31 118 ALA A CA 1
ATOM 872 C C . ALA A 1 118 ? -4.116 -3.706 -4.386 1.00 98.31 118 ALA A C 1
ATOM 874 O O . ALA A 1 118 ? -5.067 -3.531 -3.626 1.00 98.31 118 ALA A O 1
ATOM 875 N N . MET A 1 119 ? -2.976 -4.260 -3.957 1.00 98.31 119 MET A N 1
ATOM 876 C CA . MET A 1 119 ? -2.740 -4.606 -2.555 1.00 98.31 119 MET A CA 1
ATOM 877 C C . MET A 1 119 ? -2.565 -3.372 -1.662 1.00 98.31 119 MET A C 1
ATOM 879 O O . MET A 1 119 ? -3.115 -3.373 -0.564 1.00 98.31 119 MET A O 1
ATOM 883 N N . VAL A 1 120 ? -1.855 -2.338 -2.125 1.00 97.81 120 VAL A N 1
ATOM 884 C CA . VAL A 1 120 ? -1.708 -1.062 -1.403 1.00 97.81 120 VAL A CA 1
ATOM 885 C C . VAL A 1 120 ? -3.081 -0.451 -1.141 1.00 97.81 120 VAL A C 1
ATOM 887 O O . VAL 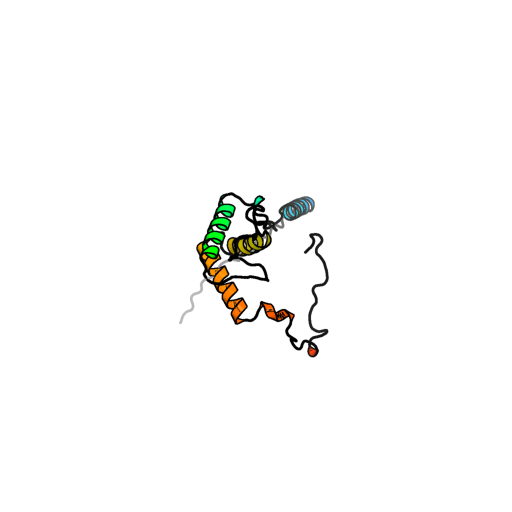A 1 120 ? -3.395 -0.156 0.007 1.00 97.81 120 VAL A O 1
ATOM 890 N N . LEU A 1 121 ? -3.931 -0.348 -2.170 1.00 97.25 121 LEU A N 1
ATOM 891 C CA . LEU A 1 121 ? -5.265 0.247 -2.033 1.00 97.25 121 LEU A CA 1
ATOM 892 C C . LEU A 1 121 ? -6.161 -0.537 -1.070 1.00 97.25 121 LEU A C 1
ATOM 894 O O . LEU A 1 121 ? -6.774 0.052 -0.185 1.00 97.25 121 LEU A O 1
ATOM 898 N N . ARG A 1 122 ? -6.196 -1.871 -1.186 1.00 97.69 122 ARG A N 1
ATOM 899 C CA . ARG A 1 122 ? -6.961 -2.710 -0.248 1.00 97.69 122 ARG A CA 1
ATOM 900 C C . ARG A 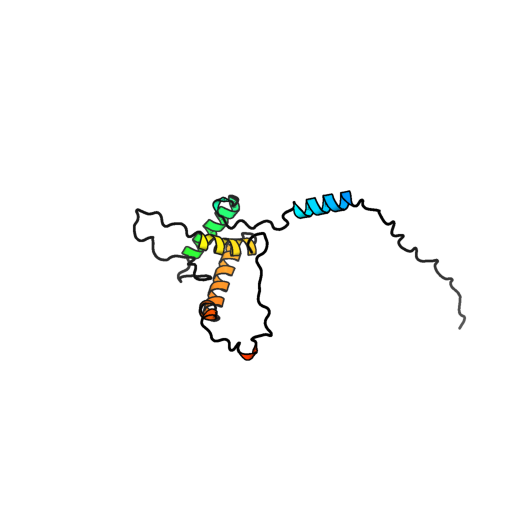1 122 ? -6.452 -2.583 1.185 1.00 97.69 122 ARG A C 1
ATOM 902 O O . ARG A 1 122 ? -7.253 -2.565 2.111 1.00 97.69 122 ARG A O 1
ATOM 909 N N . CYS A 1 123 ? -5.135 -2.508 1.371 1.00 97.44 123 CYS A N 1
ATOM 910 C CA . CYS A 1 123 ? -4.545 -2.335 2.693 1.00 97.44 123 CYS A CA 1
ATOM 911 C C . CYS A 1 123 ? -4.904 -0.968 3.283 1.00 97.44 123 CYS A C 1
ATOM 913 O O . CYS A 1 123 ? -5.328 -0.909 4.432 1.00 97.44 123 CYS A O 1
ATOM 915 N N . ALA A 1 124 ? -4.794 0.107 2.502 1.00 95.62 124 ALA A N 1
ATOM 916 C CA . ALA A 1 124 ? -5.166 1.449 2.937 1.00 95.62 124 ALA A CA 1
ATOM 917 C C . ALA A 1 124 ? -6.655 1.541 3.313 1.00 95.62 124 ALA A C 1
ATOM 919 O O . ALA A 1 124 ? -6.974 2.046 4.386 1.00 95.62 124 ALA A O 1
ATOM 920 N N . ALA A 1 125 ? -7.547 0.979 2.489 1.00 95.19 125 ALA A N 1
ATOM 921 C CA . ALA A 1 125 ? -8.978 0.919 2.784 1.00 95.19 125 ALA A CA 1
ATOM 922 C C . ALA A 1 125 ? -9.256 0.166 4.093 1.00 95.19 125 ALA A C 1
ATOM 924 O O . ALA A 1 125 ? -9.902 0.703 4.986 1.00 95.19 125 ALA A O 1
ATOM 925 N N . TRP A 1 126 ? -8.673 -1.026 4.259 1.00 96.56 126 TRP A N 1
ATOM 926 C CA . TRP A 1 126 ? -8.822 -1.802 5.490 1.00 96.56 126 TRP A CA 1
ATOM 927 C C . TRP A 1 126 ? -8.314 -1.045 6.723 1.00 96.56 126 TRP A C 1
ATOM 929 O O . TRP A 1 126 ? -8.959 -1.071 7.765 1.00 96.56 126 TRP A O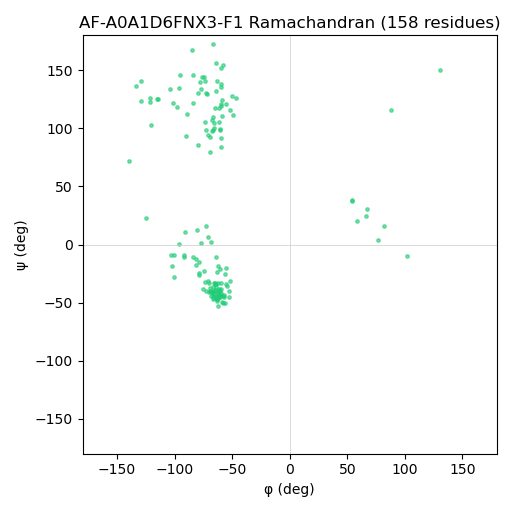 1
ATOM 939 N N . ARG A 1 127 ? -7.174 -0.346 6.622 1.00 95.38 127 ARG A N 1
ATOM 940 C CA . ARG A 1 127 ? -6.637 0.446 7.740 1.00 95.38 127 ARG A CA 1
ATOM 941 C C . ARG A 1 127 ? -7.588 1.564 8.154 1.00 95.38 127 ARG A C 1
ATOM 943 O O . ARG A 1 127 ? -7.753 1.779 9.351 1.00 95.38 127 ARG A O 1
ATOM 950 N N . ALA A 1 128 ? -8.199 2.240 7.182 1.00 92.06 128 ALA A N 1
ATOM 951 C CA . ALA A 1 128 ? -9.176 3.289 7.438 1.00 92.06 128 ALA A CA 1
ATOM 952 C C . ALA A 1 128 ? -10.456 2.723 8.073 1.00 92.06 128 ALA A C 1
ATOM 954 O O . ALA A 1 128 ? -10.911 3.243 9.086 1.00 92.06 128 ALA A O 1
ATOM 955 N N . GLU A 1 129 ? -10.996 1.630 7.528 1.00 94.44 129 GLU A N 1
ATOM 956 C CA . GLU A 1 129 ? -12.205 0.968 8.042 1.00 94.44 129 GLU A CA 1
ATOM 957 C C . GLU A 1 129 ? -12.014 0.399 9.452 1.00 94.44 129 GLU A C 1
ATOM 959 O O . GLU A 1 129 ? -12.908 0.494 10.288 1.00 94.44 129 GLU A O 1
ATOM 964 N N . PHE A 1 130 ? -10.846 -0.185 9.724 1.00 93.38 130 PHE A N 1
ATOM 965 C CA . PHE A 1 130 ? -10.520 -0.772 11.021 1.00 93.38 130 PHE A CA 1
ATOM 966 C C . PHE A 1 130 ? -10.124 0.277 12.071 1.00 93.38 130 PHE A C 1
ATOM 968 O O . PHE A 1 130 ? -10.052 -0.049 13.249 1.00 93.38 130 PHE A O 1
ATOM 975 N N . GLY A 1 131 ? -9.818 1.517 11.669 1.00 91.31 131 GLY A N 1
ATOM 976 C CA . GLY A 1 131 ? -9.231 2.510 12.574 1.00 91.31 131 GLY A CA 1
ATOM 977 C C . GLY A 1 131 ? -7.811 2.136 13.015 1.00 91.31 131 GLY A C 1
ATOM 978 O O . GLY A 1 131 ? -7.380 2.478 14.111 1.00 91.31 131 GLY A O 1
ATOM 979 N N . ALA A 1 132 ? -7.052 1.437 12.163 1.00 91.56 132 ALA A N 1
ATOM 980 C CA . ALA A 1 132 ? -5.758 0.848 12.520 1.00 91.56 132 ALA A CA 1
ATOM 981 C C . ALA A 1 132 ? -4.696 1.869 12.966 1.00 91.56 132 ALA A C 1
ATOM 983 O O . ALA A 1 132 ? -3.713 1.484 13.598 1.00 91.56 132 ALA A O 1
ATOM 984 N N . ASP A 1 133 ? -4.849 3.141 12.598 1.00 88.38 133 ASP A N 1
ATOM 985 C CA . ASP A 1 133 ? -3.954 4.219 13.028 1.00 88.38 133 ASP A CA 1
ATOM 986 C C . ASP A 1 133 ? -4.255 4.707 14.460 1.00 88.38 133 ASP A C 1
ATOM 988 O O . ASP A 1 133 ? -3.343 5.193 15.119 1.00 88.38 133 ASP A O 1
ATOM 992 N N . ALA A 1 134 ? -5.484 4.526 14.962 1.00 89.50 134 ALA A N 1
ATOM 993 C CA . ALA A 1 134 ? -5.909 4.934 16.307 1.00 89.50 134 ALA A CA 1
ATOM 994 C C . ALA A 1 134 ? -5.737 3.830 17.369 1.00 89.50 134 ALA A C 1
ATOM 996 O O . ALA A 1 134 ? -5.845 4.099 18.560 1.00 89.50 134 ALA A O 1
ATOM 997 N N . VAL A 1 135 ? -5.409 2.600 16.955 1.00 88.50 135 VAL A N 1
ATOM 998 C CA . VAL A 1 135 ? -5.255 1.423 17.835 1.00 88.50 135 VAL A CA 1
ATOM 999 C C . VAL A 1 135 ? -4.310 1.651 19.020 1.00 88.50 135 VAL A C 1
ATOM 1001 O O . VAL A 1 135 ? -4.488 1.034 20.066 1.00 88.50 135 VAL A O 1
ATOM 1004 N N . LEU A 1 136 ? -3.287 2.500 18.872 1.00 84.19 136 LEU A N 1
ATOM 1005 C CA . LEU A 1 136 ? -2.340 2.784 19.957 1.00 84.19 136 LEU A CA 1
ATOM 1006 C C . LEU A 1 136 ? -2.926 3.683 21.054 1.00 84.19 136 LEU A C 1
ATOM 1008 O O . LEU A 1 136 ? -2.428 3.648 22.177 1.00 84.19 136 LEU A O 1
ATOM 1012 N N . ASP A 1 137 ? -3.956 4.463 20.732 1.00 86.88 137 ASP A N 1
ATOM 1013 C CA . ASP A 1 137 ? -4.594 5.410 21.649 1.00 86.88 137 ASP A CA 1
ATOM 1014 C C . ASP A 1 137 ? -5.781 4.779 22.399 1.00 86.88 137 ASP A C 1
ATOM 1016 O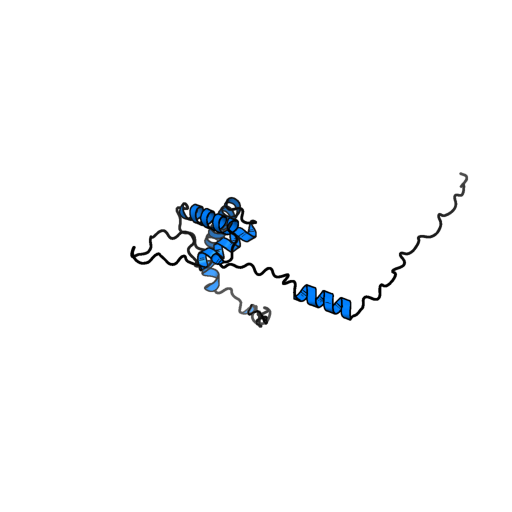 O . ASP A 1 137 ? -6.307 5.360 23.350 1.00 86.88 137 ASP A O 1
ATOM 1020 N N . GLU A 1 138 ? -6.216 3.586 21.987 1.00 83.81 138 GLU A N 1
ATOM 1021 C CA . GLU A 1 138 ? -7.344 2.881 22.589 1.00 83.81 138 GLU A CA 1
ATOM 1022 C C . GLU A 1 138 ? -6.969 2.215 23.924 1.00 83.81 138 GLU A C 1
ATOM 1024 O O . GLU A 1 138 ? -5.974 1.495 24.046 1.00 83.81 138 GLU A O 1
ATOM 1029 N N . GLU A 1 139 ? -7.818 2.385 24.946 1.00 81.75 139 GLU A N 1
ATOM 1030 C CA . GLU A 1 139 ? -7.701 1.644 26.206 1.00 81.75 139 GLU A CA 1
ATOM 1031 C C . GLU A 1 139 ? -8.291 0.236 26.031 1.00 81.75 139 GLU A C 1
ATOM 1033 O O . GLU A 1 139 ? -9.451 -0.036 26.331 1.00 81.75 139 GLU A O 1
ATOM 1038 N N . LEU A 1 140 ? -7.462 -0.686 25.547 1.00 76.31 140 LEU A N 1
ATOM 1039 C CA . LEU A 1 140 ? -7.833 -2.065 25.200 1.00 76.31 140 LEU A CA 1
ATOM 1040 C C . LEU A 1 140 ? -8.108 -2.990 26.414 1.00 76.31 140 LEU A C 1
ATOM 1042 O O . LEU A 1 140 ? -8.139 -4.211 26.278 1.00 76.31 140 LEU A O 1
ATOM 1046 N N . GLY A 1 141 ? -8.312 -2.434 27.613 1.00 69.56 141 GLY A N 1
ATOM 1047 C CA . GLY A 1 141 ? -8.789 -3.188 28.780 1.00 69.56 141 GLY A CA 1
ATOM 1048 C C . GLY A 1 141 ? -7.824 -4.252 29.322 1.00 69.56 141 GLY A C 1
ATOM 1049 O O . GLY A 1 141 ? -8.257 -5.190 29.983 1.00 69.56 141 GLY A O 1
ATOM 1050 N N . PHE A 1 142 ? -6.515 -4.121 29.087 1.00 72.06 142 PHE A N 1
ATOM 1051 C CA . PHE A 1 142 ? -5.512 -5.142 29.436 1.00 72.06 142 PHE A CA 1
ATOM 1052 C C . PHE A 1 142 ? -5.216 -5.318 30.936 1.00 72.06 142 PHE A C 1
ATOM 1054 O O . PHE A 1 142 ? -4.315 -6.081 31.280 1.00 72.06 142 PHE A O 1
ATOM 1061 N N . LYS A 1 143 ? -5.952 -4.655 31.837 1.00 71.88 143 LYS A N 1
ATOM 1062 C CA . LYS A 1 143 ? -5.717 -4.737 33.292 1.00 71.88 143 LYS A CA 1
ATOM 1063 C C . LYS A 1 143 ? -5.841 -6.176 33.815 1.00 71.88 143 LYS A C 1
ATOM 1065 O O . LYS A 1 143 ? -5.071 -6.573 34.677 1.00 71.88 143 LYS A O 1
ATOM 1070 N N . ASP A 1 144 ? -6.722 -6.979 33.218 1.00 72.69 144 ASP A N 1
ATOM 1071 C CA . ASP A 1 144 ? -6.907 -8.392 33.585 1.00 72.69 144 ASP A CA 1
ATOM 1072 C C . ASP A 1 144 ? -5.903 -9.342 32.898 1.00 72.69 144 ASP A C 1
ATOM 1074 O O . ASP A 1 144 ? -5.823 -10.524 33.229 1.00 72.69 144 ASP A O 1
ATOM 1078 N N . LEU A 1 145 ? -5.148 -8.842 31.914 1.00 69.56 145 LEU A N 1
ATOM 1079 C CA . LEU A 1 145 ? -4.181 -9.606 31.117 1.00 69.56 145 LEU A CA 1
ATOM 1080 C C . LEU A 1 145 ? -2.729 -9.349 31.552 1.00 69.56 145 LEU A C 1
ATOM 1082 O O . LEU A 1 145 ? -1.819 -10.064 31.122 1.00 69.56 145 LEU A O 1
ATOM 1086 N N . GLU A 1 146 ? -2.509 -8.363 32.424 1.00 68.38 146 GLU A N 1
ATOM 1087 C CA . GLU A 1 146 ? -1.213 -8.018 33.002 1.00 68.38 146 GLU A CA 1
ATOM 1088 C C . GLU A 1 146 ? -0.632 -9.231 33.763 1.00 68.38 146 GLU A C 1
ATOM 1090 O O . GLU A 1 146 ? -1.171 -9.684 34.769 1.00 68.38 146 GLU A O 1
ATOM 1095 N N . GLY A 1 147 ? 0.445 -9.824 33.228 1.00 71.25 147 GLY A N 1
ATOM 1096 C CA . GLY A 1 147 ? 1.075 -11.049 33.751 1.00 71.25 147 GLY A CA 1
ATOM 1097 C C . GLY A 1 147 ? 0.758 -12.352 32.997 1.00 71.25 147 GLY A C 1
ATOM 1098 O O . GLY A 1 147 ? 1.432 -13.354 33.231 1.00 71.25 147 GLY A O 1
ATOM 1099 N N . ILE A 1 148 ? -0.205 -12.349 32.065 1.00 75.56 148 ILE A N 1
ATOM 1100 C CA . ILE A 1 148 ? -0.532 -13.499 31.190 1.00 75.56 148 ILE A CA 1
ATOM 1101 C C . ILE A 1 148 ? 0.089 -13.324 29.793 1.00 75.56 148 ILE A C 1
ATOM 1103 O O . ILE A 1 148 ? 0.402 -14.301 29.109 1.00 75.56 148 ILE A O 1
ATOM 1107 N N . VAL A 1 149 ? 0.287 -12.077 29.360 1.00 76.06 149 VAL A N 1
ATOM 1108 C CA . VAL A 1 149 ? 0.868 -11.758 28.050 1.00 76.06 149 VAL A CA 1
ATOM 1109 C C . VAL A 1 149 ? 2.385 -11.941 28.051 1.00 76.06 149 VAL A C 1
ATOM 1111 O O . VAL A 1 149 ? 3.083 -11.557 28.989 1.00 76.06 149 VAL A O 1
ATOM 1114 N N . ALA A 1 150 ? 2.911 -12.494 26.960 1.00 76.88 150 ALA A N 1
ATOM 1115 C CA . ALA A 1 150 ? 4.344 -12.526 26.714 1.00 76.88 150 ALA A CA 1
ATOM 1116 C C . ALA A 1 150 ? 4.816 -11.168 26.176 1.00 76.88 150 ALA A C 1
ATOM 1118 O O . ALA A 1 150 ? 4.272 -10.652 25.199 1.00 76.88 150 ALA A O 1
ATOM 1119 N N . TYR A 1 151 ? 5.870 -10.625 26.778 1.00 75.12 151 TYR A N 1
ATOM 1120 C CA . TYR A 1 151 ? 6.551 -9.432 26.286 1.00 75.12 151 TYR A CA 1
ATOM 1121 C C . TYR A 1 151 ? 7.759 -9.850 25.446 1.00 75.12 151 TYR A C 1
ATOM 1123 O O . TYR A 1 151 ? 8.540 -10.712 25.854 1.00 75.12 151 TYR A O 1
ATOM 1131 N N . MET A 1 152 ? 7.943 -9.234 24.276 1.00 80.81 152 MET A N 1
ATOM 1132 C CA . MET A 1 152 ? 9.183 -9.402 23.519 1.00 80.81 152 MET A CA 1
ATOM 1133 C C . MET A 1 152 ? 10.297 -8.622 24.219 1.00 80.81 152 MET A C 1
ATOM 1135 O O . MET A 1 152 ? 10.338 -7.394 24.166 1.00 80.81 152 MET A O 1
ATOM 1139 N N . HIS A 1 153 ? 11.189 -9.349 24.893 1.00 75.69 153 HIS A N 1
ATOM 1140 C CA . HIS A 1 153 ? 12.366 -8.785 25.537 1.00 75.69 153 HIS A CA 1
ATOM 1141 C C . HIS A 1 153 ? 13.633 -9.430 24.980 1.00 75.69 153 HIS A C 1
ATOM 1143 O O . HIS A 1 153 ? 13.805 -10.647 25.018 1.00 75.69 153 HIS A O 1
ATOM 1149 N N . GLY A 1 154 ? 14.515 -8.592 24.450 1.00 73.88 154 GLY A N 1
ATOM 1150 C CA . GLY A 1 154 ? 15.731 -9.016 23.776 1.00 73.88 154 GLY A CA 1
ATOM 1151 C C . GLY A 1 154 ? 15.876 -8.331 22.426 1.00 73.88 154 GLY A C 1
ATOM 1152 O O . GLY A 1 154 ? 14.900 -7.973 21.776 1.00 73.88 154 GLY A O 1
ATOM 1153 N N . ARG A 1 155 ? 17.129 -8.136 22.030 1.00 70.06 155 ARG A N 1
ATOM 1154 C CA . ARG A 1 155 ? 17.533 -7.689 20.701 1.00 70.06 155 ARG A CA 1
ATOM 1155 C C . ARG A 1 155 ? 18.447 -8.773 20.158 1.00 70.06 155 ARG A C 1
ATOM 1157 O O . ARG A 1 155 ? 19.417 -9.146 20.819 1.00 70.06 155 ARG A O 1
ATOM 1164 N N . HIS A 1 156 ? 18.151 -9.288 18.975 1.00 73.62 156 HIS A N 1
ATOM 1165 C CA . HIS A 1 156 ? 19.041 -10.205 18.284 1.00 73.62 156 HIS A CA 1
ATOM 1166 C C . HIS A 1 156 ? 20.390 -9.515 18.037 1.00 73.62 156 HIS A C 1
ATOM 1168 O O . HIS A 1 156 ? 20.444 -8.301 17.849 1.00 73.62 156 HIS A O 1
ATOM 1174 N N . LEU A 1 157 ? 21.487 -10.273 17.963 1.00 69.75 157 LEU A N 1
ATOM 1175 C CA . LEU A 1 157 ? 22.837 -9.726 17.722 1.00 69.75 157 LEU A CA 1
ATOM 1176 C C . LEU A 1 157 ? 22.935 -8.874 16.436 1.00 69.75 157 LEU A C 1
ATOM 1178 O O . LEU A 1 157 ? 23.825 -8.042 16.311 1.00 69.75 157 LEU A O 1
ATOM 1182 N N . ALA A 1 158 ? 21.988 -9.053 15.509 1.00 69.94 158 ALA A N 1
ATOM 1183 C CA . ALA A 1 158 ? 21.836 -8.282 14.273 1.00 69.94 158 ALA A CA 1
ATOM 1184 C C . ALA A 1 158 ? 20.914 -7.044 14.404 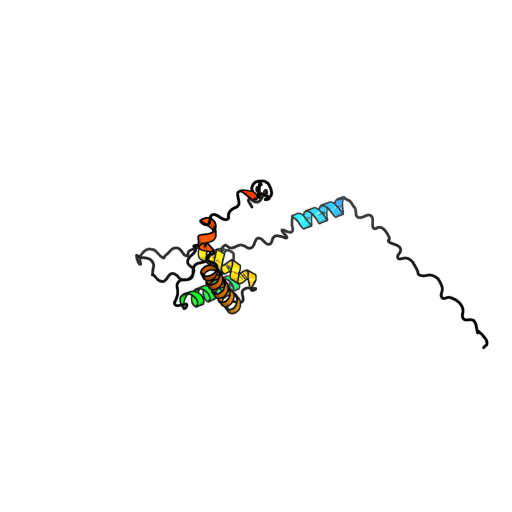1.00 69.94 158 ALA A C 1
ATOM 1186 O O . ALA A 1 158 ? 20.530 -6.456 13.400 1.00 69.94 158 ALA A O 1
ATOM 1187 N N . GLY A 1 159 ? 20.525 -6.651 15.620 1.00 52.03 159 GLY A N 1
ATOM 1188 C CA . GLY A 1 159 ? 19.780 -5.415 15.874 1.00 52.03 159 GLY A CA 1
ATOM 1189 C C . GLY A 1 159 ? 18.266 -5.470 15.650 1.00 52.03 159 GLY A C 1
ATOM 1190 O O . GLY A 1 159 ? 17.659 -4.404 15.572 1.00 52.03 159 GLY A O 1
ATOM 1191 N N . ARG A 1 160 ? 17.658 -6.660 15.567 1.00 55.84 160 ARG A N 1
ATOM 1192 C CA . ARG A 1 160 ? 16.196 -6.831 15.490 1.00 55.84 160 ARG A CA 1
ATOM 1193 C C . ARG A 1 160 ? 15.628 -7.368 16.789 1.00 55.84 160 ARG A C 1
ATOM 1195 O O . ARG A 1 160 ? 16.208 -8.353 17.293 1.00 55.84 160 ARG A O 1
#

Mean predicted aligned error: 15.89 Å

Sequence (160 aa):
MSPTTTPPPAPVAAPTSKGAKRSLMSSLMDATALLRSSSFKEDSYVAAALPASELRALADLKALLATHPDPISIWGVPLNPRSPPAAADDAAPVDERADVVLLKFLRARDFRVRDAHAMVLRCAAWRAEFGADAVLDEELGFKDLEGIVAYMHGRHLAGR

Secondary structure (DSSP, 8-state):
--PPP-PPPPPPPP---------HHHHHHHHHHHHHS-SS------GGGS-HHHHHHHHHHHHHHHT-SS--EETTEESS--SPPSSTTS-----HHHHHHHHHHHHTTTT-HHHHHHHHHHHHHHHHHHTTTTTTTS---GGGTTTTSPP-----TT--

Organism: Zea mays (NCBI:txid4577)

Solvent-accessible surface area (backbone atoms only — not comparable to full-atom values): 10382 Å² total; per-residue (Å²): 141,80,90,82,88,81,84,84,83,79,83,83,82,74,85,78,79,78,77,75,82,73,50,70,68,54,55,48,50,52,47,51,48,54,66,67,45,56,84,62,74,73,78,73,62,48,71,92,78,47,56,72,71,56,49,48,33,52,51,55,38,45,55,54,43,59,70,47,92,67,83,45,56,60,98,87,37,65,60,31,79,88,65,77,60,88,54,96,87,54,82,63,76,76,59,61,67,36,49,35,54,52,46,52,41,23,61,79,39,77,52,36,41,69,61,19,49,57,47,51,54,53,50,42,51,50,35,63,75,69,41,59,86,52,58,84,77,54,86,82,69,53,79,86,42,70,88,76,65,85,76,95,79,84,65,45,98,87,75,88

Foldseek 3Di:
DDDDDDDDDDDDDDPPPPPDPQDPVNVVVVVVVVVVPCPPPPLPLQLVPDDPLLVVLLVLLLVVLLPDPDWFDDLNRTSHDPDDPPDPPDRPPPPSVSSSVLSVLCVVVVSPSVNSNVVSVVVRVCCVVVVVNCVVVDPPVCPVVVPVDDDDDDAPPVGD

Radius of gyration: 28.67 Å; Cα contacts (8 Å, |Δi|>4): 81; chains: 1; bounding box: 51×104×47 Å